Protein AF-A0A7W0YAX4-F1 (afdb_monomer)

Mean predicted aligned error: 8.94 Å

Secondary structure (DSSP, 8-state):
--HHHHHHHHHHHHHHHHHHHHHHHHHHHHHHHHTTTSHHHHHHHHHHHHHHHHHHHHHHHHHHTT--GGGGHHHHHHHHHHHHHHHHHTS--

Foldseek 3Di:
DDPVVVLVVVLVVLLVVLLVLLLVLVVLVVVLVVQPPHPVNVVSVVVSVVSVVVSVVSVVVCVVSVSDNVVSVVSNVVSVVVVVVVVVVPPDD

Structure (mmCIF, N/CA/C/O backbone):
data_AF-A0A7W0YAX4-F1
#
_entry.id   AF-A0A7W0YAX4-F1
#
loop_
_atom_site.group_PDB
_atom_site.id
_atom_site.type_symbol
_atom_site.label_atom_id
_atom_site.label_alt_id
_atom_site.label_comp_id
_atom_site.label_asym_id
_atom_site.label_entity_id
_atom_site.label_seq_id
_atom_site.pdbx_PDB_ins_code
_atom_site.Cartn_x
_atom_site.Cartn_y
_atom_site.Cartn_z
_atom_site.occupancy
_atom_site.B_iso_or_equiv
_atom_site.auth_seq_id
_atom_site.auth_comp_id
_atom_site.auth_asym_id
_atom_site.auth_atom_id
_atom_site.pdbx_PDB_model_num
ATOM 1 N N . MET A 1 1 ? -3.509 10.030 28.120 1.00 61.59 1 MET A N 1
ATOM 2 C CA . MET A 1 1 ? -4.248 9.649 26.902 1.00 61.59 1 MET A CA 1
ATOM 3 C C . MET A 1 1 ? -5.148 8.492 27.263 1.00 61.59 1 MET A C 1
ATOM 5 O O . MET A 1 1 ? -4.688 7.595 27.964 1.00 61.59 1 MET A O 1
ATOM 9 N N . SER A 1 2 ? -6.424 8.564 26.894 1.00 89.25 2 SER A N 1
ATOM 10 C CA . SER A 1 2 ? -7.364 7.459 27.107 1.00 89.25 2 SER A CA 1
ATOM 11 C C . SER A 1 2 ? -7.125 6.353 26.074 1.00 89.25 2 SER A C 1
ATOM 13 O O . SER A 1 2 ? -6.544 6.593 25.016 1.00 89.25 2 SER A O 1
ATOM 15 N N . GLU A 1 3 ? -7.579 5.132 26.360 1.00 85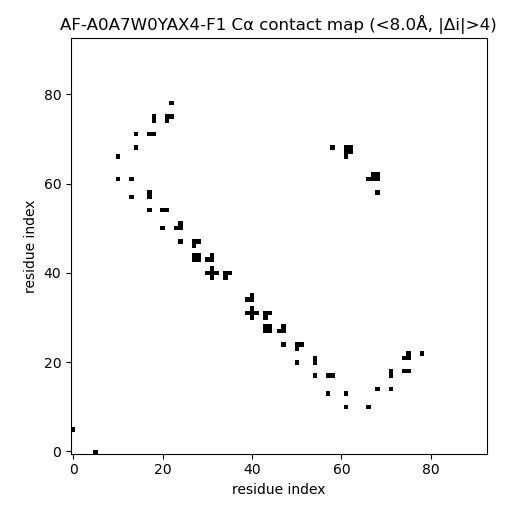.12 3 GLU A N 1
ATOM 16 C CA . GLU A 1 3 ? -7.521 4.021 25.395 1.00 85.12 3 GLU A CA 1
ATOM 17 C C . GLU A 1 3 ? -8.260 4.356 24.089 1.00 85.12 3 GLU A C 1
ATOM 19 O O . GLU A 1 3 ? -7.804 4.012 23.000 1.00 85.12 3 GLU A O 1
ATOM 24 N N . GLU A 1 4 ? -9.352 5.112 24.189 1.00 87.88 4 GLU A N 1
ATOM 25 C CA . GLU A 1 4 ? -10.148 5.578 23.054 1.00 87.88 4 GLU A CA 1
ATOM 26 C C . GLU A 1 4 ? -9.392 6.582 22.165 1.00 87.88 4 GLU A C 1
ATOM 28 O O . GLU A 1 4 ? -9.515 6.559 20.941 1.00 87.88 4 GLU A O 1
ATOM 33 N N . GLU A 1 5 ? -8.565 7.445 22.760 1.00 92.19 5 GLU A N 1
ATOM 34 C CA . GLU A 1 5 ? -7.719 8.389 22.024 1.00 92.19 5 GLU A CA 1
ATOM 35 C C . GLU A 1 5 ? -6.601 7.657 21.263 1.00 92.19 5 GLU A C 1
ATOM 37 O O . GLU A 1 5 ? -6.323 7.978 20.104 1.00 92.19 5 GLU A O 1
ATOM 42 N N . ASN A 1 6 ? -6.016 6.619 21.873 1.00 93.88 6 ASN A N 1
ATOM 43 C CA . ASN A 1 6 ? -5.009 5.769 21.231 1.00 93.88 6 ASN A CA 1
ATOM 44 C C . ASN A 1 6 ? -5.593 5.002 20.035 1.00 93.88 6 ASN A C 1
ATOM 46 O O . ASN A 1 6 ? -4.969 4.952 18.974 1.00 93.88 6 ASN A O 1
ATOM 50 N N . ALA A 1 7 ? -6.798 4.441 20.181 1.00 91.31 7 ALA A N 1
ATOM 51 C CA . ALA A 1 7 ? -7.478 3.712 19.111 1.00 91.31 7 ALA A CA 1
ATOM 52 C C . ALA A 1 7 ? -7.757 4.608 17.892 1.00 91.31 7 ALA A C 1
ATOM 54 O O . ALA A 1 7 ? -7.462 4.222 16.763 1.00 91.31 7 ALA A O 1
ATOM 55 N N . GLN A 1 8 ? -8.227 5.840 18.112 1.00 92.44 8 GLN A N 1
ATOM 56 C CA . GLN A 1 8 ? -8.465 6.811 17.035 1.00 92.44 8 GLN A CA 1
ATOM 57 C C . GLN A 1 8 ? -7.177 7.258 16.330 1.00 92.44 8 GLN A C 1
ATOM 59 O O . GLN A 1 8 ? -7.173 7.516 15.124 1.00 92.44 8 GLN A O 1
ATOM 64 N N . GLN A 1 9 ? -6.076 7.401 17.074 1.00 95.00 9 GLN A N 1
ATOM 65 C CA . GLN A 1 9 ? -4.776 7.723 16.483 1.00 95.00 9 GLN A CA 1
ATOM 66 C C . GLN A 1 9 ? -4.256 6.576 15.620 1.00 95.00 9 GLN A C 1
ATOM 68 O O . GLN A 1 9 ? -3.788 6.822 14.507 1.00 95.00 9 GLN A O 1
ATOM 73 N N . LEU A 1 10 ? -4.385 5.340 16.107 1.00 94.88 10 LEU A N 1
ATOM 74 C CA . LEU A 1 10 ? -4.007 4.146 15.363 1.00 94.88 10 LEU A CA 1
ATOM 75 C C . LEU A 1 10 ? -4.842 3.996 14.086 1.00 94.88 10 LEU A C 1
ATOM 77 O O . LEU A 1 10 ? -4.278 3.769 13.020 1.00 94.88 10 LEU A O 1
ATOM 81 N N . GLU A 1 11 ? -6.161 4.180 14.170 1.00 92.88 11 GLU A N 1
ATOM 82 C CA . GLU A 1 11 ? -7.051 4.123 13.009 1.00 92.88 11 GLU A CA 1
ATOM 83 C C . GLU A 1 11 ? -6.629 5.127 11.926 1.00 92.88 11 GLU A C 1
ATOM 85 O O . GLU A 1 11 ? -6.493 4.754 10.758 1.00 92.88 11 GLU A O 1
ATOM 90 N N . ARG A 1 12 ? -6.374 6.389 12.303 1.00 91.12 12 ARG A N 1
ATOM 91 C CA . ARG A 1 12 ? -5.894 7.419 11.367 1.00 91.12 12 ARG A CA 1
ATOM 92 C C . ARG A 1 12 ? -4.558 7.041 10.736 1.00 91.12 12 ARG A C 1
ATOM 94 O O . ARG A 1 12 ? -4.439 7.083 9.517 1.00 91.12 12 ARG A O 1
ATOM 101 N N . TYR A 1 13 ? -3.591 6.618 11.548 1.00 94.06 13 TYR A N 1
ATOM 102 C CA . TYR A 1 13 ? -2.274 6.213 11.060 1.00 94.06 13 TYR A CA 1
ATOM 103 C C . TYR A 1 13 ? -2.361 5.071 10.038 1.00 94.06 13 TYR A C 1
ATOM 105 O O . TYR A 1 13 ? -1.752 5.149 8.972 1.00 94.06 13 TYR A O 1
ATOM 113 N N . LEU A 1 14 ? -3.146 4.030 10.331 1.00 94.19 14 LEU A N 1
ATOM 114 C CA . LEU A 1 14 ? -3.295 2.885 9.433 1.00 94.19 14 LEU A CA 1
ATOM 115 C C . LEU A 1 14 ? -4.016 3.267 8.136 1.00 94.19 14 LEU A C 1
ATOM 117 O O . LEU A 1 14 ? -3.596 2.832 7.067 1.00 94.19 14 LEU A O 1
ATOM 121 N N . LYS A 1 15 ? -5.044 4.123 8.203 1.00 89.75 15 LYS A N 1
ATOM 122 C CA . LYS A 1 15 ? -5.729 4.648 7.010 1.00 89.75 15 LYS A CA 1
ATOM 123 C C . LYS A 1 15 ? -4.798 5.472 6.122 1.00 89.75 15 LYS A C 1
ATOM 125 O O . LYS A 1 15 ? -4.785 5.260 4.909 1.00 89.75 15 LYS A O 1
ATOM 130 N N . ASP A 1 16 ? -4.000 6.359 6.712 1.00 88.75 16 ASP A N 1
ATOM 131 C CA . ASP A 1 16 ? -3.023 7.171 5.979 1.00 88.75 16 ASP A CA 1
ATOM 132 C C . ASP A 1 16 ? -1.944 6.291 5.337 1.00 88.75 16 ASP A C 1
ATOM 134 O O . ASP A 1 16 ? -1.601 6.464 4.164 1.00 88.75 16 ASP A O 1
ATOM 138 N N . HIS A 1 17 ? -1.444 5.297 6.075 1.00 92.19 17 HIS A N 1
ATOM 139 C CA . HIS A 1 17 ? -0.448 4.362 5.563 1.00 92.19 17 HIS A CA 1
ATOM 140 C C . HIS A 1 17 ? -1.007 3.494 4.428 1.00 92.19 17 HIS A C 1
ATOM 142 O O . HIS A 1 17 ? -0.354 3.318 3.399 1.00 92.19 17 HIS A O 1
ATOM 148 N N . TYR A 1 18 ? -2.248 3.023 4.565 1.00 92.56 18 TYR A N 1
ATOM 149 C CA . TYR A 1 18 ? -2.939 2.272 3.525 1.00 92.56 18 TYR A CA 1
ATOM 150 C C . TYR A 1 18 ? -3.135 3.129 2.259 1.00 92.56 18 TYR A C 1
ATOM 152 O O . TYR A 1 18 ? -2.781 2.698 1.164 1.00 92.56 18 TYR A O 1
ATOM 160 N N . ALA A 1 19 ? -3.573 4.387 2.378 1.00 87.31 19 ALA A N 1
ATOM 161 C CA . ALA A 1 19 ? -3.639 5.299 1.231 1.00 87.31 19 ALA A CA 1
ATOM 162 C C . ALA A 1 19 ? -2.263 5.518 0.562 1.00 87.31 19 ALA A C 1
ATOM 164 O O . ALA A 1 19 ? -2.171 5.546 -0.667 1.00 87.31 19 ALA A O 1
ATOM 165 N N . GLY A 1 20 ? -1.1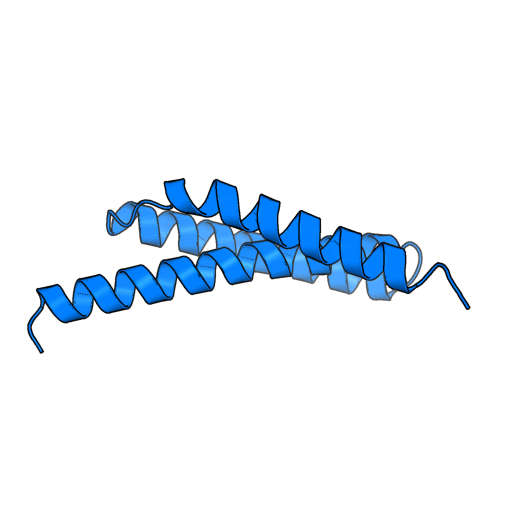86 5.613 1.351 1.00 87.12 20 GLY A N 1
ATOM 166 C CA . GLY A 1 20 ? 0.188 5.666 0.842 1.00 87.12 20 GLY A CA 1
ATOM 167 C C . GLY A 1 20 ? 0.602 4.410 0.065 1.00 87.12 20 GLY A C 1
ATOM 168 O O . GLY A 1 20 ? 1.245 4.522 -0.979 1.00 87.12 20 GLY A O 1
ATOM 169 N N . GLY A 1 21 ? 0.182 3.225 0.519 1.00 92.31 21 GLY A N 1
ATOM 170 C CA . GLY A 1 21 ? 0.409 1.954 -0.176 1.00 92.31 21 GLY A CA 1
ATOM 171 C C . GLY A 1 21 ? -0.244 1.898 -1.561 1.00 92.31 21 GLY A C 1
ATOM 172 O O . GLY A 1 21 ? 0.400 1.476 -2.520 1.00 92.31 21 GLY A O 1
ATOM 173 N N . VAL A 1 22 ? -1.472 2.415 -1.705 1.00 89.62 22 VAL A N 1
ATOM 174 C CA . VAL A 1 22 ? -2.148 2.529 -3.015 1.00 89.62 22 VAL A CA 1
ATOM 175 C C . VAL A 1 22 ? -1.318 3.375 -3.987 1.00 89.62 22 VAL A C 1
ATOM 177 O O . VAL A 1 22 ? -1.066 2.957 -5.117 1.00 89.62 22 VAL A O 1
ATOM 180 N N . ALA A 1 23 ? -0.839 4.536 -3.535 1.00 85.94 23 ALA A N 1
ATOM 181 C CA . ALA A 1 23 ? -0.004 5.423 -4.342 1.00 85.94 23 ALA A CA 1
ATOM 182 C C . ALA A 1 23 ? 1.328 4.771 -4.753 1.00 85.94 23 ALA A C 1
ATOM 184 O O . ALA A 1 23 ? 1.771 4.915 -5.895 1.00 85.94 23 ALA A O 1
ATOM 185 N N . ALA A 1 24 ? 1.963 4.041 -3.833 1.00 92.44 24 ALA A N 1
ATOM 186 C CA . ALA A 1 24 ? 3.200 3.318 -4.107 1.00 92.44 24 ALA A CA 1
ATOM 187 C C . ALA A 1 24 ? 2.992 2.233 -5.173 1.00 92.44 24 ALA A C 1
ATOM 189 O O . ALA A 1 24 ? 3.771 2.157 -6.121 1.00 92.44 24 ALA A O 1
ATOM 190 N N . LEU A 1 25 ? 1.915 1.447 -5.075 1.00 95.75 25 LEU A N 1
ATOM 191 C CA . LEU A 1 25 ? 1.581 0.414 -6.060 1.00 95.75 25 LEU A CA 1
ATOM 192 C C . LEU A 1 25 ? 1.377 0.996 -7.465 1.00 95.75 25 LEU A C 1
ATOM 194 O O . LEU A 1 25 ? 1.904 0.453 -8.436 1.00 95.75 25 LEU A O 1
ATOM 198 N N . GLU A 1 26 ? 0.672 2.125 -7.584 1.00 91.81 26 GLU A N 1
ATOM 199 C CA . GLU A 1 26 ? 0.498 2.825 -8.865 1.00 91.81 26 GLU A CA 1
ATOM 200 C C . GLU A 1 26 ? 1.832 3.318 -9.443 1.00 91.81 26 GLU A C 1
ATOM 202 O O . GLU A 1 26 ? 2.090 3.150 -10.638 1.00 91.81 26 GLU A O 1
ATOM 207 N N . LEU A 1 27 ? 2.705 3.883 -8.604 1.00 93.50 27 LEU A N 1
ATOM 208 C CA . LEU A 1 27 ? 4.026 4.352 -9.021 1.00 93.50 27 LEU A CA 1
ATOM 209 C C . LEU A 1 27 ? 4.921 3.197 -9.484 1.00 93.50 27 LEU A C 1
ATOM 211 O O . LEU A 1 27 ? 5.590 3.308 -10.516 1.00 93.50 27 LEU A O 1
ATOM 215 N N . ILE A 1 28 ? 4.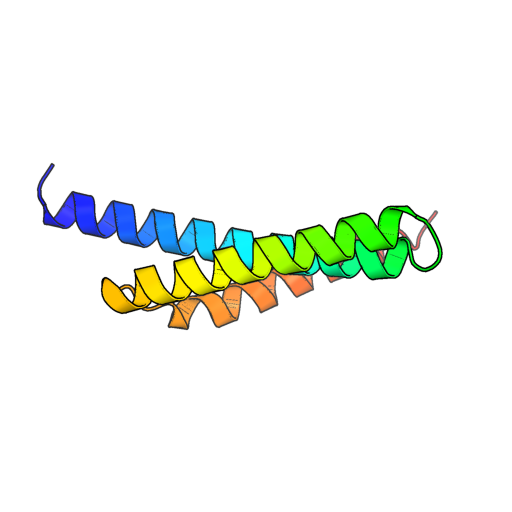933 2.082 -8.752 1.00 97.12 28 ILE A N 1
ATOM 216 C CA . ILE A 1 28 ? 5.724 0.905 -9.123 1.00 97.12 28 ILE A CA 1
ATOM 217 C C . ILE A 1 28 ? 5.191 0.329 -10.436 1.00 97.12 28 ILE A C 1
ATOM 219 O O . ILE A 1 28 ? 5.974 0.087 -11.353 1.00 97.12 28 ILE A O 1
ATOM 223 N N . LYS A 1 29 ? 3.866 0.211 -10.593 1.00 94.75 29 LYS A N 1
ATOM 224 C CA . LYS A 1 29 ? 3.248 -0.213 -11.856 1.00 94.75 29 LYS A CA 1
ATOM 225 C C . LYS A 1 29 ? 3.662 0.684 -13.026 1.00 94.75 29 LYS A C 1
ATOM 227 O O . LYS A 1 29 ? 4.067 0.182 -14.072 1.00 94.75 29 LYS A O 1
ATOM 232 N N . HIS A 1 30 ? 3.627 2.003 -12.844 1.00 93.94 30 HIS A N 1
ATOM 233 C CA . HIS A 1 30 ? 4.108 2.942 -13.856 1.00 93.94 30 HIS A CA 1
ATOM 234 C C . HIS A 1 30 ? 5.606 2.760 -14.162 1.00 93.94 30 HIS A C 1
ATOM 236 O O . HIS A 1 30 ? 6.033 2.887 -15.312 1.00 93.94 30 HIS A O 1
ATOM 242 N N . SER A 1 31 ? 6.409 2.423 -13.153 1.00 95.75 31 SER A N 1
ATOM 243 C CA . SER A 1 31 ? 7.847 2.179 -13.296 1.00 95.75 31 SER A CA 1
ATOM 244 C C . SER A 1 31 ? 8.133 0.906 -14.099 1.00 95.75 31 SER A C 1
ATOM 246 O O . SER A 1 31 ? 9.012 0.941 -14.960 1.00 95.75 31 SER A O 1
ATOM 248 N N . ILE A 1 32 ? 7.349 -0.165 -13.905 1.00 97.25 32 ILE A N 1
ATOM 249 C CA . ILE A 1 32 ? 7.385 -1.387 -14.734 1.00 97.25 32 ILE A CA 1
ATOM 250 C C . ILE A 1 32 ? 7.111 -1.036 -16.201 1.00 97.25 32 ILE A C 1
ATOM 252 O O . ILE A 1 32 ? 7.881 -1.403 -17.089 1.00 97.25 32 ILE A O 1
ATOM 256 N N . GLU A 1 33 ? 6.038 -0.282 -16.462 1.00 94.56 33 GLU A N 1
ATOM 257 C CA . GLU A 1 33 ? 5.653 0.125 -17.820 1.00 94.56 33 GLU A CA 1
ATOM 258 C C . GLU A 1 33 ? 6.733 0.990 -18.490 1.00 94.56 33 GLU A C 1
ATOM 260 O O . GLU A 1 33 ? 7.050 0.787 -19.664 1.00 94.56 33 GLU A O 1
ATOM 265 N N . THR A 1 34 ? 7.325 1.920 -17.735 1.00 95.50 34 THR A N 1
ATOM 266 C CA . THR A 1 34 ? 8.357 2.855 -18.215 1.00 95.50 34 THR A CA 1
ATOM 267 C C . THR A 1 34 ? 9.675 2.154 -18.544 1.00 95.50 34 THR A C 1
ATOM 269 O O . THR A 1 34 ? 10.340 2.517 -19.511 1.00 95.50 34 THR A O 1
ATOM 272 N N . HIS A 1 35 ? 10.046 1.126 -17.778 1.00 95.31 35 HIS A N 1
ATOM 273 C CA . HIS A 1 35 ? 11.323 0.418 -17.918 1.00 95.31 35 HIS A CA 1
ATOM 274 C C . HIS A 1 35 ? 11.200 -0.908 -18.679 1.00 95.31 35 HIS A C 1
ATOM 276 O O . HIS A 1 35 ? 12.121 -1.731 -18.644 1.00 95.31 35 HIS A O 1
ATOM 282 N N . ARG A 1 36 ? 10.081 -1.142 -19.373 1.00 94.75 36 ARG A N 1
ATOM 283 C CA . ARG A 1 36 ? 9.798 -2.406 -20.062 1.00 94.75 36 ARG A CA 1
ATOM 284 C C . ARG A 1 36 ? 10.925 -2.801 -21.020 1.00 94.75 36 ARG A C 1
ATOM 286 O O . ARG A 1 36 ? 11.334 -2.023 -21.877 1.00 94.75 36 ARG A O 1
ATOM 293 N N . GLY A 1 37 ? 11.383 -4.048 -20.905 1.00 94.38 37 GLY A N 1
ATOM 294 C CA . GLY A 1 37 ? 12.475 -4.590 -21.723 1.00 94.38 37 GLY A CA 1
ATOM 295 C C . GLY A 1 37 ? 13.878 -4.247 -21.213 1.00 94.38 37 GLY A C 1
ATOM 296 O O . GLY A 1 37 ? 14.858 -4.639 -21.840 1.00 94.38 37 GLY A O 1
ATOM 297 N N . THR A 1 38 ? 13.990 -3.552 -20.079 1.00 97.19 38 THR A N 1
ATOM 298 C CA . THR A 1 38 ? 15.262 -3.342 -19.377 1.00 97.19 38 THR A CA 1
ATOM 299 C C . THR A 1 38 ? 15.367 -4.273 -18.162 1.00 97.19 38 THR A C 1
ATOM 301 O O . THR A 1 38 ? 14.335 -4.693 -17.631 1.00 97.19 38 THR A O 1
ATOM 304 N N . PRO A 1 39 ? 16.581 -4.557 -17.653 1.00 94.69 39 PRO A N 1
ATOM 305 C CA . PRO A 1 39 ? 16.750 -5.322 -16.414 1.00 94.69 39 PRO A CA 1
ATOM 306 C C . PRO A 1 39 ? 16.042 -4.706 -15.197 1.00 94.69 39 PRO A C 1
ATOM 308 O O . PRO A 1 39 ? 15.673 -5.428 -14.276 1.00 94.69 39 PRO A O 1
ATOM 311 N N . ALA A 1 40 ? 15.811 -3.387 -15.197 1.00 95.50 40 ALA A N 1
ATOM 312 C CA . ALA A 1 40 ? 15.122 -2.701 -14.107 1.00 95.50 40 ALA A CA 1
ATOM 313 C C . ALA A 1 40 ? 13.634 -3.082 -13.998 1.00 95.50 40 ALA A C 1
ATOM 315 O O . ALA A 1 40 ? 13.076 -3.004 -12.907 1.00 95.50 40 ALA A O 1
ATOM 316 N N . ALA A 1 41 ? 12.989 -3.529 -15.086 1.00 96.25 41 ALA A N 1
ATOM 317 C CA . ALA A 1 41 ? 11.589 -3.962 -15.038 1.00 96.25 41 ALA A CA 1
ATOM 318 C C . ALA A 1 41 ? 11.387 -5.152 -14.089 1.00 96.25 41 ALA A C 1
ATOM 320 O O . ALA A 1 41 ? 10.443 -5.135 -13.309 1.00 96.25 41 ALA A O 1
ATOM 321 N N . ALA A 1 42 ? 12.308 -6.123 -14.096 1.00 96.88 42 ALA A N 1
ATOM 322 C CA . ALA A 1 42 ? 12.233 -7.297 -13.224 1.00 96.88 42 ALA A CA 1
ATOM 323 C C . ALA A 1 42 ? 12.290 -6.911 -11.736 1.00 96.88 42 ALA A C 1
ATOM 325 O O . ALA A 1 42 ? 11.513 -7.421 -10.936 1.00 96.88 42 ALA A O 1
ATOM 326 N N . PHE A 1 43 ? 13.149 -5.948 -11.381 1.00 97.69 43 PHE A N 1
ATOM 327 C CA . PHE A 1 43 ? 13.204 -5.402 -10.022 1.00 97.69 43 PHE A CA 1
ATOM 328 C C . PHE A 1 43 ? 11.874 -4.751 -9.613 1.00 97.69 43 PHE A C 1
ATOM 330 O O . PHE A 1 43 ? 11.376 -4.994 -8.518 1.00 97.69 43 PHE A O 1
ATOM 337 N N . PHE A 1 44 ? 11.272 -3.938 -10.487 1.00 98.38 44 PHE A N 1
ATOM 338 C CA . PHE A 1 44 ? 9.991 -3.303 -10.170 1.00 98.38 44 PHE A CA 1
ATOM 339 C C . PHE A 1 44 ? 8.826 -4.303 -10.114 1.00 98.38 44 PHE A C 1
ATOM 341 O O . PHE A 1 44 ? 7.900 -4.094 -9.337 1.00 98.38 44 PHE A O 1
ATOM 348 N N . GLU A 1 45 ? 8.855 -5.379 -10.903 1.00 98.31 45 GLU A N 1
ATOM 349 C CA . GLU A 1 45 ? 7.866 -6.463 -10.838 1.00 98.31 45 GLU A CA 1
ATOM 350 C C . GLU A 1 45 ? 7.927 -7.212 -9.500 1.00 98.31 45 GLU A C 1
ATOM 352 O O . GLU A 1 45 ? 6.884 -7.436 -8.881 1.00 98.31 45 GLU A O 1
ATOM 357 N N . GLU A 1 46 ? 9.133 -7.537 -9.029 1.00 98.38 46 GLU A N 1
ATOM 358 C CA . GLU A 1 46 ? 9.355 -8.148 -7.714 1.00 98.38 46 GLU A CA 1
ATOM 359 C C . GLU A 1 46 ? 8.893 -7.213 -6.590 1.00 98.38 46 GLU A C 1
ATOM 361 O O . GLU A 1 46 ? 8.040 -7.585 -5.783 1.00 98.38 46 GLU A O 1
ATOM 366 N N . LEU A 1 47 ? 9.336 -5.952 -6.618 1.00 98.38 47 LEU A N 1
ATOM 367 C CA . LEU A 1 47 ? 8.936 -4.940 -5.641 1.00 98.38 47 LEU A CA 1
ATOM 368 C C . LEU A 1 47 ? 7.414 -4.727 -5.614 1.00 98.38 47 LEU A C 1
ATOM 370 O O . LEU A 1 47 ? 6.820 -4.557 -4.551 1.00 98.38 47 LEU A O 1
ATOM 374 N N . HIS A 1 48 ? 6.753 -4.743 -6.775 1.00 98.44 48 HIS A N 1
ATOM 375 C CA . HIS A 1 48 ? 5.297 -4.632 -6.845 1.00 98.44 48 HIS A CA 1
ATOM 376 C C . HIS A 1 48 ? 4.610 -5.808 -6.143 1.00 98.44 48 HIS A C 1
ATOM 378 O O . HIS A 1 48 ? 3.601 -5.608 -5.467 1.00 98.44 48 HIS A O 1
ATOM 384 N N . ALA A 1 49 ? 5.124 -7.029 -6.311 1.00 98.31 49 ALA A N 1
ATOM 385 C CA . ALA A 1 49 ? 4.565 -8.216 -5.674 1.00 98.31 49 ALA A CA 1
ATOM 386 C C . ALA A 1 49 ? 4.702 -8.157 -4.145 1.00 98.31 49 ALA A C 1
ATOM 388 O O . ALA A 1 49 ? 3.722 -8.420 -3.445 1.00 98.31 49 ALA A O 1
ATOM 389 N N . GLU A 1 50 ? 5.869 -7.750 -3.643 1.00 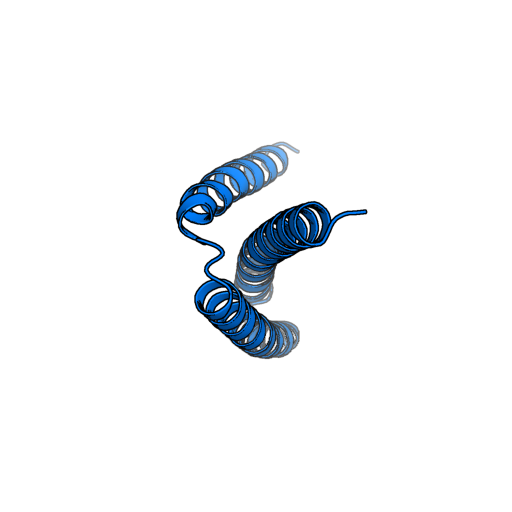98.62 50 GLU A N 1
ATOM 390 C CA . GLU A 1 50 ? 6.133 -7.580 -2.209 1.00 98.62 50 GLU A CA 1
ATOM 391 C C . GLU A 1 50 ? 5.223 -6.512 -1.591 1.00 98.62 50 GLU A C 1
ATOM 393 O O . GLU A 1 50 ? 4.452 -6.799 -0.675 1.00 98.62 50 GLU A O 1
ATOM 398 N N . VAL A 1 51 ? 5.212 -5.302 -2.161 1.00 97.88 51 VAL A N 1
ATOM 399 C CA . VAL A 1 51 ? 4.394 -4.190 -1.649 1.00 97.88 51 VAL A CA 1
ATOM 400 C C . VAL A 1 51 ? 2.904 -4.524 -1.715 1.00 97.88 51 VAL A C 1
ATOM 402 O O . VAL A 1 51 ? 2.144 -4.142 -0.827 1.00 97.88 51 VAL A O 1
ATOM 405 N N . LYS A 1 52 ? 2.457 -5.264 -2.739 1.00 97.69 52 LYS A N 1
ATOM 406 C CA . LYS A 1 52 ? 1.059 -5.700 -2.843 1.00 97.69 52 LYS A CA 1
ATOM 407 C C . LYS A 1 52 ? 0.695 -6.684 -1.733 1.00 97.69 52 LYS A C 1
ATOM 409 O O . LYS A 1 52 ? -0.381 -6.547 -1.156 1.00 97.69 52 LYS A O 1
ATOM 414 N N . ALA A 1 53 ? 1.569 -7.641 -1.429 1.00 97.75 53 ALA A N 1
ATOM 415 C CA . ALA A 1 53 ? 1.347 -8.595 -0.347 1.00 97.75 53 ALA A CA 1
ATOM 416 C C . ALA A 1 53 ? 1.268 -7.888 1.016 1.00 97.75 53 ALA A C 1
ATOM 418 O O . ALA A 1 53 ? 0.338 -8.140 1.784 1.00 97.75 53 ALA A O 1
ATOM 419 N N . ASP A 1 54 ? 2.174 -6.946 1.284 1.00 97.50 54 ASP A N 1
ATOM 420 C CA . ASP A 1 54 ? 2.165 -6.151 2.517 1.00 97.50 54 ASP A CA 1
ATOM 421 C C . ASP A 1 54 ? 0.906 -5.278 2.620 1.00 97.50 54 ASP A C 1
ATOM 423 O O . ASP A 1 54 ? 0.278 -5.171 3.677 1.00 97.50 54 ASP A O 1
ATOM 427 N N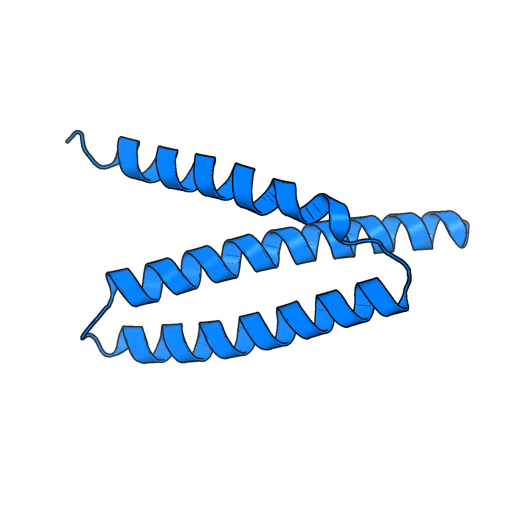 . HIS A 1 55 ? 0.476 -4.690 1.502 1.00 95.38 55 HIS A N 1
ATOM 428 C CA . HIS A 1 55 ? -0.731 -3.871 1.446 1.00 95.38 55 HIS A CA 1
ATOM 429 C C . HIS A 1 55 ? -2.010 -4.688 1.713 1.00 95.38 55 HIS A C 1
ATOM 431 O O . HIS A 1 55 ? -2.912 -4.223 2.415 1.00 95.38 55 HIS A O 1
ATOM 437 N N . GLU A 1 56 ? -2.079 -5.931 1.225 1.00 94.75 56 GLU A N 1
ATOM 438 C CA . GLU A 1 56 ? -3.160 -6.874 1.542 1.00 94.75 56 GLU A CA 1
ATOM 439 C C . GLU A 1 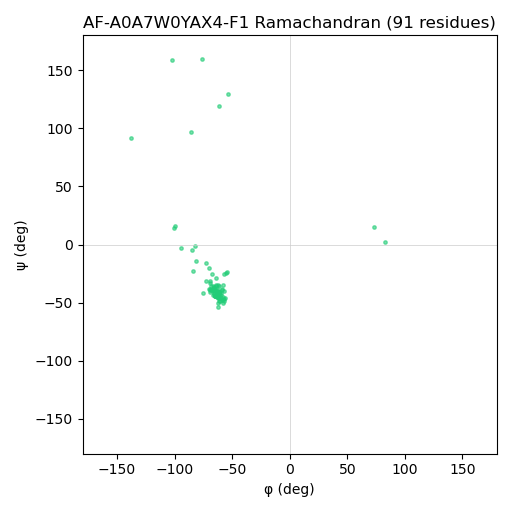56 ? -3.142 -7.297 3.019 1.00 94.75 56 GLU A C 1
ATOM 441 O O . GLU A 1 56 ? -4.196 -7.387 3.655 1.00 94.75 56 GLU A O 1
ATOM 446 N N . GLN A 1 57 ? -1.960 -7.508 3.606 1.00 96.44 57 GLN A N 1
ATOM 447 C CA . GLN A 1 57 ? -1.833 -7.783 5.040 1.00 96.44 57 GLN A CA 1
ATOM 448 C C . GLN A 1 57 ? -2.328 -6.605 5.886 1.00 96.44 57 GLN A C 1
ATOM 450 O O . GLN A 1 57 ? -3.070 -6.814 6.848 1.00 96.44 57 GLN A O 1
ATOM 455 N N . LEU A 1 58 ? -1.992 -5.372 5.501 1.00 94.94 58 LEU A N 1
ATOM 456 C CA . LEU A 1 58 ? -2.475 -4.163 6.167 1.00 94.94 58 LEU A CA 1
ATOM 457 C C . LEU A 1 58 ? -4.003 -4.036 6.086 1.00 94.94 58 LEU A C 1
ATOM 459 O O . LEU A 1 58 ? -4.643 -3.737 7.094 1.00 94.94 58 LEU A O 1
ATOM 463 N N . HIS A 1 59 ? -4.600 -4.322 4.926 1.00 92.56 59 HIS A N 1
ATOM 464 C CA . HIS A 1 59 ? -6.057 -4.371 4.775 1.00 92.56 59 HIS A CA 1
ATOM 465 C C . HIS A 1 59 ? -6.700 -5.371 5.748 1.00 92.56 59 HIS A C 1
ATOM 467 O O . HIS A 1 59 ? -7.683 -5.059 6.428 1.00 92.56 59 HIS A O 1
ATOM 473 N N . ASN A 1 60 ? -6.132 -6.575 5.841 1.00 90.56 60 ASN A N 1
ATOM 474 C CA . ASN A 1 60 ? -6.633 -7.623 6.727 1.00 90.56 60 ASN A CA 1
ATOM 475 C C . ASN A 1 60 ? -6.491 -7.231 8.204 1.00 90.56 60 ASN A C 1
ATOM 477 O O . ASN A 1 60 ? -7.413 -7.459 8.985 1.00 90.56 60 ASN A O 1
ATOM 481 N N . LEU A 1 61 ? -5.381 -6.585 8.576 1.00 94.06 61 LEU A N 1
ATOM 482 C CA . LEU A 1 61 ? -5.173 -6.040 9.917 1.00 94.06 61 LEU A CA 1
ATOM 483 C C . LEU A 1 61 ? -6.220 -4.972 10.260 1.00 94.06 61 LEU A C 1
ATOM 485 O O . LEU A 1 61 ? -6.849 -5.050 11.312 1.00 94.06 61 LEU A O 1
ATOM 489 N N . MET A 1 62 ? -6.450 -4.002 9.371 1.00 93.19 62 MET A N 1
ATOM 490 C CA . MET A 1 62 ? -7.469 -2.964 9.567 1.00 93.19 62 MET A CA 1
ATOM 491 C C . MET A 1 62 ? -8.871 -3.567 9.708 1.00 93.19 62 MET A C 1
ATOM 493 O O . MET A 1 62 ? -9.621 -3.177 10.601 1.00 93.19 62 MET A O 1
ATOM 497 N N . THR A 1 63 ? -9.190 -4.575 8.891 1.00 88.94 63 THR A N 1
ATOM 498 C CA . THR A 1 63 ? -10.457 -5.316 8.969 1.00 88.94 63 THR A CA 1
ATOM 499 C C . THR A 1 63 ? -10.613 -6.011 10.323 1.00 88.94 63 THR A C 1
ATOM 501 O O . THR A 1 63 ? -11.662 -5.897 10.953 1.00 88.94 63 THR A O 1
ATOM 504 N N . ALA A 1 64 ? -9.566 -6.686 10.807 1.00 91.19 64 ALA A N 1
ATOM 505 C CA . ALA A 1 64 ? -9.574 -7.360 12.106 1.00 91.19 64 ALA A CA 1
ATOM 506 C C . ALA A 1 64 ? -9.730 -6.384 13.287 1.00 91.19 64 ALA A C 1
ATOM 508 O O . ALA A 1 64 ? -10.299 -6.749 14.313 1.00 91.19 64 ALA A O 1
ATOM 509 N N . LEU A 1 65 ? -9.257 -5.143 13.134 1.00 92.31 65 LEU A N 1
ATOM 510 C CA . LEU A 1 65 ? -9.395 -4.069 14.122 1.00 92.31 65 LEU A CA 1
ATOM 511 C C . LEU A 1 65 ? -10.730 -3.306 14.020 1.00 92.31 65 LEU A C 1
ATOM 513 O O . LEU A 1 65 ? -10.995 -2.438 14.847 1.00 92.31 65 LEU A O 1
ATOM 517 N N . GLY A 1 66 ? -11.576 -3.608 13.027 1.00 90.56 66 GLY A N 1
ATOM 518 C CA . GLY A 1 66 ? -12.824 -2.878 12.779 1.00 90.56 66 GLY A CA 1
ATOM 519 C C . GLY A 1 66 ? -12.622 -1.480 12.180 1.00 90.56 66 GLY A C 1
ATOM 520 O O . GLY A 1 66 ? -13.544 -0.667 12.178 1.00 90.56 66 GLY A O 1
ATOM 521 N N . PHE A 1 67 ? -11.428 -1.186 11.664 1.00 88.38 67 PHE A N 1
ATOM 522 C CA . PHE A 1 67 ? -11.098 0.082 11.025 1.00 88.38 67 PHE A CA 1
ATOM 523 C C . PHE A 1 67 ? -11.510 0.025 9.555 1.00 88.38 67 PHE A C 1
ATOM 525 O O . PHE A 1 67 ? -10.790 -0.502 8.709 1.00 88.38 67 PHE A O 1
ATOM 532 N N . ASP A 1 68 ? -12.696 0.548 9.248 1.00 70.62 68 ASP A N 1
ATOM 533 C CA . ASP A 1 68 ? -13.270 0.461 7.907 1.00 70.62 68 ASP A CA 1
ATOM 534 C C . ASP A 1 68 ? -12.389 1.168 6.855 1.00 70.62 68 ASP A C 1
ATOM 536 O O . ASP A 1 68 ? -12.150 2.379 6.924 1.00 70.62 68 ASP A O 1
ATOM 540 N N . ALA A 1 69 ? -11.914 0.405 5.867 1.00 60.78 69 ALA A N 1
ATOM 541 C CA . ALA A 1 69 ? -11.144 0.900 4.728 1.00 60.78 69 ALA A CA 1
ATOM 542 C C . ALA A 1 69 ? -12.032 1.478 3.605 1.00 60.78 69 ALA A C 1
ATOM 544 O O . ALA A 1 69 ? -11.512 1.979 2.606 1.00 60.78 69 ALA A O 1
ATOM 545 N N . SER A 1 70 ? -13.365 1.450 3.747 1.00 57.03 70 SER A N 1
ATOM 546 C CA . SER A 1 70 ? -14.337 1.902 2.737 1.00 57.03 70 SER A CA 1
ATOM 547 C C . SER A 1 70 ? -14.125 3.346 2.251 1.00 57.03 70 SER A C 1
ATOM 549 O O . SER A 1 70 ? -14.471 3.671 1.113 1.00 57.03 70 SER A O 1
ATOM 551 N N . GLY A 1 71 ? -13.472 4.198 3.051 1.00 51.69 71 GLY A N 1
ATOM 552 C CA . GLY A 1 71 ? -13.082 5.563 2.676 1.00 51.69 71 GLY A CA 1
ATOM 553 C C . GLY A 1 71 ? -11.916 5.670 1.680 1.00 51.69 71 GLY A C 1
ATOM 554 O O . GLY A 1 71 ? -11.734 6.720 1.062 1.00 51.69 71 GLY A O 1
ATOM 555 N N . VAL A 1 72 ? -11.135 4.605 1.468 1.00 52.22 72 VAL A N 1
ATOM 556 C CA . VAL A 1 72 ? -9.908 4.659 0.646 1.00 52.22 72 VAL A CA 1
ATOM 557 C C . VAL A 1 72 ? -10.197 4.564 -0.853 1.00 52.22 72 VAL A C 1
ATOM 559 O O . VAL A 1 72 ? -9.387 4.983 -1.679 1.00 52.22 72 VAL A O 1
ATOM 562 N N . ARG A 1 73 ? -11.411 4.158 -1.240 1.00 47.69 73 ARG A N 1
ATOM 563 C CA . ARG A 1 73 ? -11.859 4.198 -2.641 1.00 47.69 73 ARG A CA 1
ATOM 564 C C . ARG A 1 73 ? -11.739 5.604 -3.267 1.00 47.69 73 ARG A C 1
ATOM 566 O O . ARG A 1 73 ? -11.563 5.711 -4.477 1.00 47.69 73 ARG A O 1
ATOM 573 N N . ASN A 1 74 ? -11.757 6.666 -2.455 1.00 50.47 74 ASN A N 1
ATOM 574 C CA . ASN A 1 74 ? -11.536 8.046 -2.904 1.00 50.47 74 ASN A CA 1
ATOM 575 C C . ASN A 1 74 ? -10.052 8.450 -3.013 1.00 50.47 74 ASN A C 1
ATOM 577 O O . ASN A 1 74 ? -9.736 9.359 -3.781 1.00 50.47 74 ASN A O 1
ATOM 581 N N . ALA A 1 75 ? -9.131 7.787 -2.306 1.00 51.91 75 ALA A N 1
ATOM 582 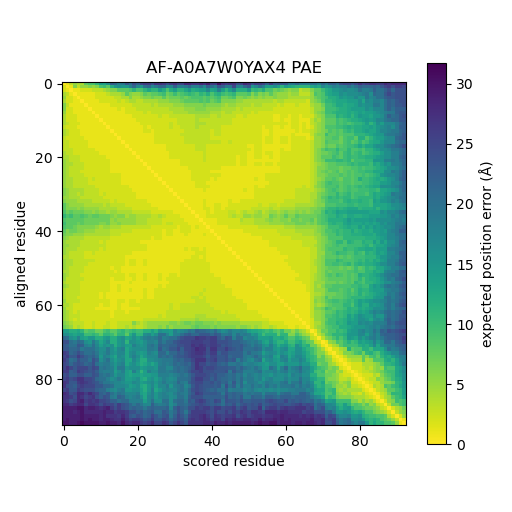C CA . ALA A 1 75 ? -7.705 8.123 -2.348 1.00 51.91 75 ALA A CA 1
ATOM 583 C C . ALA A 1 75 ? -7.073 7.784 -3.711 1.00 51.91 75 ALA A C 1
ATOM 585 O O . ALA A 1 75 ? -6.308 8.586 -4.247 1.00 51.91 75 ALA A O 1
ATOM 586 N N . GLY A 1 76 ? -7.468 6.658 -4.319 1.00 50.78 76 GLY A N 1
ATOM 587 C CA . GLY A 1 76 ? -7.041 6.295 -5.677 1.00 50.78 76 GLY A CA 1
ATOM 588 C C . GLY A 1 76 ? -7.536 7.284 -6.740 1.00 50.78 76 GLY A C 1
ATOM 589 O O . GLY A 1 76 ? -6.788 7.671 -7.632 1.00 50.78 76 GLY A O 1
ATOM 590 N N . ALA A 1 77 ? -8.767 7.790 -6.606 1.00 58.34 77 ALA A N 1
ATOM 591 C CA . ALA A 1 77 ? -9.306 8.793 -7.528 1.00 58.34 77 ALA A CA 1
ATOM 592 C C . ALA A 1 77 ? -8.539 10.131 -7.465 1.00 58.34 77 ALA A C 1
ATOM 594 O O . ALA A 1 77 ? -8.248 10.722 -8.504 1.00 58.34 77 ALA A O 1
ATOM 595 N N . TRP A 1 78 ? -8.155 10.584 -6.265 1.00 56.72 78 TRP A N 1
ATOM 596 C CA . TRP A 1 78 ? -7.354 11.803 -6.089 1.00 56.72 78 TRP A CA 1
ATOM 597 C C . TRP A 1 78 ? -5.908 11.644 -6.589 1.00 56.72 78 TRP A C 1
ATOM 599 O O . TRP A 1 78 ? -5.355 12.563 -7.201 1.00 56.72 78 TRP A O 1
ATOM 609 N N . MET A 1 79 ? -5.290 10.477 -6.375 1.00 57.06 79 MET A N 1
ATOM 610 C CA . MET A 1 79 ? -3.933 10.204 -6.860 1.00 57.06 79 MET A CA 1
ATOM 611 C C . MET A 1 79 ? -3.884 10.094 -8.390 1.00 57.06 79 MET A C 1
ATOM 613 O O . MET A 1 79 ? -3.011 10.707 -9.011 1.00 57.06 79 MET A O 1
ATOM 617 N N . ALA A 1 80 ? -4.874 9.444 -9.011 1.00 60.44 80 ALA A N 1
ATOM 618 C CA . ALA A 1 80 ? -5.032 9.396 -10.464 1.00 60.44 80 ALA A CA 1
ATOM 619 C C . ALA A 1 80 ? -5.145 10.802 -11.084 1.00 60.44 80 ALA A C 1
ATOM 621 O O . ALA A 1 80 ? -4.525 11.092 -12.111 1.00 60.44 80 ALA A O 1
ATOM 622 N N . GLU A 1 81 ? -5.869 11.715 -10.429 1.00 58.19 81 GLU A N 1
ATOM 623 C CA . GLU A 1 81 ? -5.961 13.117 -10.848 1.00 58.19 81 GLU A CA 1
ATOM 624 C C . GLU A 1 81 ? -4.601 13.840 -10.765 1.00 58.19 81 GLU A C 1
ATOM 626 O O . GLU A 1 81 ? -4.271 14.686 -11.601 1.00 58.19 81 GLU A O 1
ATOM 631 N N . LYS A 1 82 ? -3.771 13.491 -9.775 1.00 62.16 82 LYS A N 1
ATOM 632 C CA . LYS A 1 82 ? -2.442 14.082 -9.565 1.00 62.16 82 LYS A CA 1
ATOM 633 C C . LYS A 1 82 ? -1.405 13.560 -10.566 1.00 62.16 82 LYS A C 1
ATOM 635 O O . LYS A 1 82 ? -0.646 14.358 -11.116 1.00 62.16 82 LYS A O 1
ATOM 640 N N . LEU A 1 83 ? -1.417 12.259 -10.859 1.00 56.16 83 LEU A N 1
ATOM 641 C CA . LEU A 1 83 ? -0.580 11.637 -11.893 1.00 56.16 83 LEU A CA 1
ATOM 642 C C . LEU A 1 83 ? -0.957 12.129 -13.299 1.00 56.16 83 LEU A C 1
ATOM 644 O O . LEU A 1 83 ? -0.078 12.423 -14.110 1.00 56.16 83 LEU A O 1
ATOM 648 N N . SER A 1 84 ? -2.254 12.312 -13.571 1.00 58.25 84 SER A N 1
ATOM 649 C CA . SER A 1 84 ? -2.728 12.958 -14.801 1.00 58.25 84 SER A CA 1
ATOM 650 C C . SER A 1 84 ? -2.160 14.376 -14.951 1.00 58.25 84 SER A C 1
ATOM 652 O O . SER A 1 84 ? -1.618 14.718 -16.004 1.00 58.25 84 SER A O 1
ATOM 654 N N . ARG A 1 85 ? -2.182 15.180 -13.878 1.00 55.56 85 ARG A N 1
ATOM 655 C CA . ARG A 1 85 ? -1.590 16.529 -13.864 1.00 55.56 85 ARG A CA 1
ATOM 656 C C . ARG A 1 85 ? -0.082 16.525 -14.130 1.00 55.56 85 ARG A C 1
ATOM 658 O O . ARG A 1 85 ? 0.392 17.361 -14.896 1.00 55.56 85 ARG A O 1
ATOM 665 N N . ALA A 1 86 ? 0.660 15.578 -13.555 1.00 55.91 86 ALA A N 1
ATOM 666 C CA . ALA A 1 86 ? 2.097 15.437 -13.799 1.00 55.91 86 ALA A CA 1
ATOM 667 C C . ALA A 1 86 ? 2.412 15.088 -15.270 1.00 55.91 86 ALA A C 1
ATOM 669 O O . ALA A 1 86 ? 3.369 15.611 -15.835 1.00 55.91 86 ALA A O 1
ATOM 670 N N . LYS A 1 87 ? 1.564 14.283 -15.925 1.00 50.47 87 LYS A N 1
ATOM 671 C CA . LYS A 1 87 ? 1.695 13.934 -17.350 1.00 50.47 87 LYS A CA 1
ATOM 672 C C . LYS A 1 87 ? 1.421 15.111 -18.295 1.00 50.47 87 LYS A C 1
ATOM 674 O O . LYS A 1 87 ? 2.062 15.208 -19.337 1.00 50.47 87 LYS A O 1
ATOM 679 N N . ILE A 1 88 ? 0.511 16.022 -17.936 1.00 56.00 88 ILE A N 1
ATOM 680 C CA . ILE A 1 88 ? 0.217 17.226 -18.738 1.00 56.00 88 ILE A CA 1
ATOM 681 C C . ILE A 1 88 ? 1.355 18.260 -18.639 1.00 56.00 88 ILE A C 1
ATOM 683 O O . ILE A 1 88 ? 1.635 18.947 -19.617 1.00 56.00 88 ILE A O 1
ATOM 687 N N . GLY A 1 89 ? 2.068 18.329 -17.508 1.00 50.12 89 GLY A N 1
ATOM 688 C CA . GLY 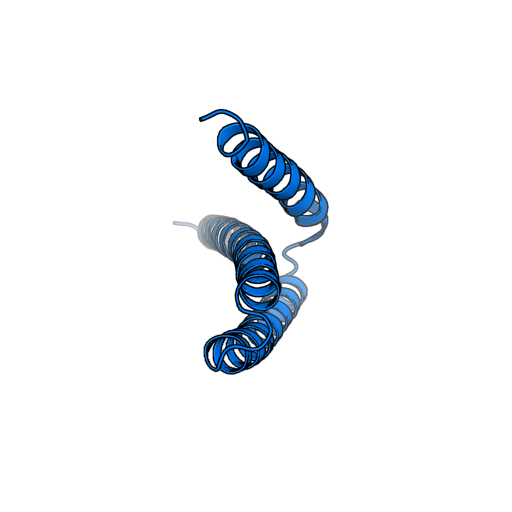A 1 89 ? 3.218 19.228 -17.333 1.00 50.12 89 GLY A CA 1
ATOM 689 C C . GLY A 1 89 ? 4.473 18.850 -18.133 1.00 50.12 89 GLY A C 1
ATOM 690 O O . GLY A 1 89 ? 5.315 19.708 -18.367 1.00 50.12 89 GLY A O 1
ATOM 691 N N . PHE A 1 90 ? 4.597 17.595 -18.580 1.00 46.78 90 PHE A N 1
ATOM 692 C CA . PHE A 1 90 ? 5.759 17.098 -19.334 1.00 46.78 90 PHE A CA 1
ATOM 693 C C . PHE A 1 90 ? 5.573 17.152 -20.867 1.00 46.78 90 PHE A C 1
ATOM 695 O O . PHE A 1 90 ? 6.491 16.835 -21.611 1.00 46.78 90 PHE A O 1
ATOM 702 N N . SER A 1 91 ? 4.401 17.567 -21.369 1.00 45.22 91 SER A N 1
ATOM 703 C CA . SER A 1 91 ? 4.105 17.617 -22.816 1.00 45.22 91 SER A CA 1
ATOM 704 C C . SER A 1 91 ? 4.233 19.017 -23.444 1.00 45.22 91 SER A C 1
ATOM 706 O O . SER A 1 91 ? 3.733 19.239 -24.54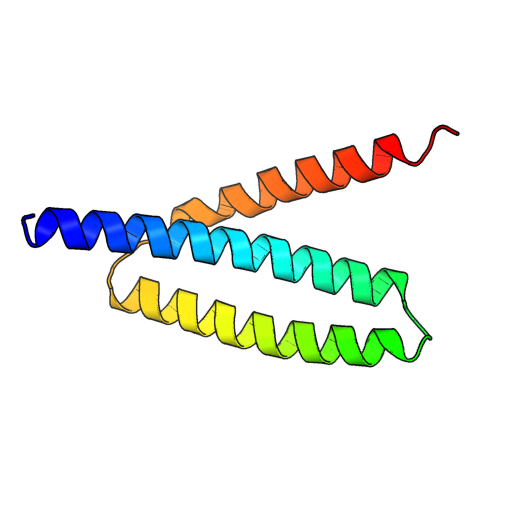8 1.00 45.22 91 SER A O 1
ATOM 708 N N . GLY A 1 92 ? 4.888 19.967 -22.776 1.00 45.41 92 GLY A N 1
ATOM 709 C CA . GLY A 1 92 ? 5.166 21.294 -23.326 1.00 45.41 92 GLY A CA 1
ATOM 710 C C . GLY A 1 92 ? 6.580 21.750 -22.990 1.00 45.41 92 GLY A C 1
ATOM 711 O O . GLY A 1 92 ? 6.782 22.353 -21.939 1.00 45.41 92 GLY A O 1
ATOM 712 N N . GLY A 1 93 ? 7.534 21.463 -23.879 1.00 36.22 93 GLY A N 1
ATOM 713 C CA . GLY A 1 93 ? 8.932 21.891 -23.777 1.00 36.22 93 GLY A CA 1
ATOM 714 C C . GLY A 1 93 ? 9.859 21.038 -24.617 1.00 36.22 93 GLY A C 1
ATOM 715 O O . GLY A 1 93 ? 10.202 19.940 -24.135 1.00 36.22 93 GLY A O 1
#

Solvent-accessible surface area (backbone atoms only — not comparable to full-atom values): 5244 Å² total; per-residue (Å²): 134,55,74,69,57,53,51,54,52,50,48,51,52,53,52,54,50,50,49,50,45,55,55,49,50,53,50,33,53,51,47,26,66,74,33,62,96,44,79,64,18,60,56,32,51,51,52,40,53,53,54,49,53,53,47,51,50,50,52,51,51,32,54,76,70,68,43,78,63,79,71,48,71,56,48,57,58,56,49,51,55,50,55,50,52,56,57,60,66,71,75,71,131

Nearest PDB structures (foldseek):
  8qbr-assembly1_A  TM=6.593E-01  e=9.049E+00  Nostoc punctiforme
  4ilo-assembly1_A  TM=3.867E-01  e=2.484E+00  Chlamydia trachomatis L2/434/Bu

Sequence (93 aa):
MSEEENAQQLERYLKDHYAGGVAALELIKHSIETHRGTPAAAFFEELHAEVKADHEQLHNLMTALGFDASGVRNAGAWMAEKLSRAKIGFSGG

pLDDT: mean 82.27, std 18.53, range [36.22, 98.62]

Radius of gyration: 16.57 Å; Cα contacts (8 Å, |Δi|>4): 49; chains: 1; bounding box: 31×30×51 Å